Protein AF-A0A8X6KEM6-F1 (afdb_monomer_lite)

Radius of gyration: 15.14 Å; chains: 1; bounding box: 30×33×41 Å

Secondary structure (DSSP, 8-state):
-HHHHHHHTT-TT-BPPPPTTS--EETTTTEEGGGTSTT-TT--SS-TGGGSSS--HHHHHHHHHHHHHHGGGG-HHHHHHTTTS-GGGGTTT------TT------TTSTTSTTSS--

InterPro domains:
  IPR000974 Glycoside hydrolase, family 22, lysozyme [PR00137] (5-17)
  IPR000974 Glycoside hydrolase, family 22, lysozyme [PR00137] (49-64)
  IPR000974 Glycoside hydrolase, family 22, lysozyme [PR00137] (70-79)
  IPR000974 Glycoside hydrolase, family 22, lysozyme [PR00137] (80-93)
  IPR001916 Glycoside hydrolase, family 22 [PF00062] (1-85)
  IPR001916 Glycoside hydrolase, family 22 [PS51348] (1-97)
  IPR001916 Glycoside hydrolase, family 22 [PTHR11407] (1-96)
  IPR001916 Glycoside hydrolase, family 22 [SM00263] (1-95)
  IPR019799 Glycoside hydrolase family 22 domain [PS00128] (44-62)
  IPR023346 Lysozyme-like domain superfamily [SSF53955] (1-94)

Structure (mmCIF, N/CA/C/O backbone):
data_AF-A0A8X6KEM6-F1
#
_entry.id   AF-A0A8X6KEM6-F1
#
loop_
_atom_site.group_PDB
_atom_site.id
_atom_site.type_symbol
_atom_site.label_atom_id
_atom_site.label_alt_id
_atom_site.label_comp_id
_atom_site.label_asym_id
_atom_site.label_entity_id
_atom_site.label_seq_id
_atom_site.pdbx_PDB_ins_code
_atom_site.Cartn_x
_atom_site.Cartn_y
_atom_site.Cartn_z
_atom_site.occupancy
_atom_site.B_iso_or_equiv
_atom_site.auth_seq_id
_atom_site.auth_comp_id
_atom_site.auth_asym_id
_atom_site.auth_atom_id
_atom_site.pdbx_PDB_model_num
ATOM 1 N N . VAL A 1 1 ? 4.319 -5.675 -7.168 1.00 95.94 1 VAL A N 1
ATOM 2 C CA . VAL A 1 1 ? 5.522 -6.279 -6.539 1.00 95.94 1 VAL A CA 1
ATOM 3 C C . VAL A 1 1 ? 6.485 -5.236 -5.977 1.00 95.94 1 VAL A C 1
ATOM 5 O O . VAL A 1 1 ? 6.712 -5.274 -4.777 1.00 95.94 1 VAL A O 1
ATOM 8 N N . CYS A 1 2 ? 6.997 -4.280 -6.771 1.00 97.69 2 CYS A N 1
ATOM 9 C CA . CYS A 1 2 ? 7.932 -3.254 -6.266 1.00 97.69 2 CYS A CA 1
ATOM 10 C C . CYS A 1 2 ? 7.408 -2.498 -5.027 1.00 97.69 2 CYS A C 1
ATOM 12 O O . CYS A 1 2 ? 8.119 -2.405 -4.033 1.00 97.69 2 CYS A O 1
ATOM 14 N N . LEU A 1 3 ? 6.139 -2.057 -5.044 1.00 98.38 3 LEU A N 1
ATOM 15 C CA . LEU A 1 3 ? 5.502 -1.422 -3.882 1.00 98.38 3 LEU A CA 1
ATOM 16 C C . LEU A 1 3 ? 5.625 -2.284 -2.614 1.00 98.38 3 LEU A C 1
ATOM 18 O O . LEU A 1 3 ? 6.204 -1.829 -1.642 1.00 98.38 3 LEU A O 1
ATOM 22 N N . ALA A 1 4 ? 5.154 -3.535 -2.640 1.00 98.44 4 ALA A N 1
ATOM 23 C CA . ALA A 1 4 ? 5.198 -4.428 -1.477 1.00 98.44 4 ALA A CA 1
ATOM 24 C C . ALA A 1 4 ? 6.629 -4.682 -0.959 1.00 98.44 4 ALA A C 1
ATOM 26 O O . ALA A 1 4 ? 6.846 -4.782 0.247 1.00 98.44 4 ALA A O 1
ATOM 27 N N . LYS A 1 5 ? 7.627 -4.727 -1.858 1.00 98.12 5 LYS A N 1
ATOM 28 C CA . LYS A 1 5 ? 9.038 -4.860 -1.466 1.00 98.12 5 LYS A CA 1
ATOM 29 C C . LYS A 1 5 ? 9.497 -3.687 -0.603 1.00 98.12 5 LYS A C 1
ATOM 31 O O . LYS A 1 5 ? 10.150 -3.914 0.408 1.00 98.12 5 LYS A O 1
ATOM 36 N N . PHE A 1 6 ? 9.209 -2.459 -1.025 1.00 98.19 6 PHE A N 1
ATOM 37 C CA . PHE A 1 6 ? 9.716 -1.256 -0.358 1.00 98.19 6 PHE A CA 1
ATOM 38 C C . PHE A 1 6 ? 8.797 -0.727 0.739 1.00 98.19 6 PHE A C 1
ATOM 40 O O . PHE A 1 6 ? 9.269 -0.022 1.621 1.00 98.19 6 PHE A O 1
ATOM 47 N N . ALA A 1 7 ? 7.511 -1.068 0.695 1.00 98.06 7 ALA A N 1
ATOM 48 C CA . ALA A 1 7 ? 6.555 -0.738 1.737 1.00 98.06 7 ALA A CA 1
ATOM 49 C C . ALA A 1 7 ? 6.804 -1.596 2.984 1.00 98.06 7 ALA A C 1
ATOM 51 O O . ALA A 1 7 ? 7.044 -1.056 4.055 1.00 98.06 7 ALA A O 1
ATOM 52 N N . SER A 1 8 ? 6.802 -2.926 2.848 1.00 98.50 8 SER A N 1
ATOM 53 C CA . SER A 1 8 ? 6.846 -3.827 4.008 1.00 98.50 8 SER A CA 1
ATOM 54 C C . SER A 1 8 ? 7.930 -4.901 3.951 1.00 98.50 8 SER A C 1
ATOM 56 O O . SER A 1 8 ? 8.012 -5.741 4.845 1.00 98.50 8 SER A O 1
ATOM 58 N N . GLY A 1 9 ? 8.739 -4.952 2.890 1.00 98.25 9 GLY A N 1
ATOM 59 C CA . GLY A 1 9 ? 9.654 -6.076 2.691 1.00 98.25 9 GLY A CA 1
ATOM 60 C C . GLY A 1 9 ? 8.932 -7.396 2.409 1.00 98.25 9 GLY A C 1
ATOM 61 O O . GLY A 1 9 ? 9.504 -8.448 2.670 1.00 98.25 9 GLY A O 1
ATOM 62 N N . PHE A 1 10 ? 7.710 -7.339 1.866 1.00 98.31 10 PHE A N 1
ATOM 63 C CA . PHE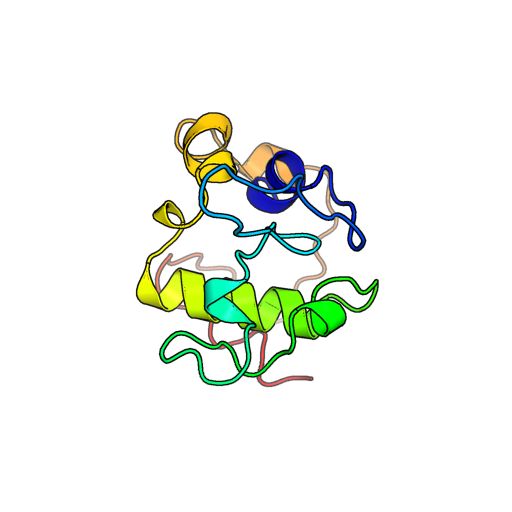 A 1 10 ? 6.784 -8.469 1.698 1.00 98.31 10 PHE A CA 1
ATOM 64 C C . PHE A 1 10 ? 6.190 -9.042 2.992 1.00 98.31 10 PHE A C 1
ATOM 66 O O . PHE A 1 10 ? 5.543 -10.084 2.948 1.00 98.31 10 PHE A O 1
ATOM 73 N N . ASN A 1 11 ? 6.360 -8.370 4.130 1.00 98.62 11 ASN A N 1
ATOM 74 C CA . ASN A 1 11 ? 5.742 -8.793 5.379 1.00 98.62 11 ASN A CA 1
ATOM 75 C C . ASN A 1 11 ? 4.240 -8.444 5.372 1.00 98.62 11 ASN A C 1
ATOM 77 O O . ASN A 1 11 ? 3.870 -7.266 5.334 1.00 98.62 11 ASN A O 1
ATOM 81 N N . THR A 1 12 ? 3.387 -9.469 5.389 1.00 98.62 12 THR A N 1
ATOM 82 C CA . THR A 1 12 ? 1.920 -9.372 5.493 1.00 98.62 12 THR A CA 1
ATOM 83 C C . THR A 1 12 ? 1.469 -8.841 6.846 1.00 98.62 12 THR A C 1
ATOM 85 O O . THR A 1 12 ? 0.440 -8.179 6.929 1.00 98.62 12 THR A O 1
ATOM 88 N N . GLN A 1 13 ? 2.279 -9.048 7.883 1.00 98.31 13 GLN A N 1
ATOM 89 C CA . GLN A 1 13 ? 2.017 -8.632 9.256 1.00 98.31 13 GLN A CA 1
ATOM 90 C C . GLN A 1 13 ? 2.712 -7.311 9.632 1.00 98.31 13 GLN A C 1
ATOM 92 O O . GLN A 1 13 ? 2.825 -6.969 10.807 1.00 98.31 13 GLN A O 1
ATOM 97 N N . ALA A 1 14 ? 3.227 -6.565 8.651 1.00 98.38 14 ALA A N 1
ATOM 98 C CA . ALA A 1 14 ? 3.924 -5.315 8.924 1.00 98.38 14 ALA A CA 1
ATOM 99 C C . ALA A 1 14 ? 2.991 -4.260 9.529 1.00 98.38 14 ALA A C 1
ATOM 101 O O . ALA A 1 14 ? 1.891 -4.021 9.033 1.00 98.38 14 ALA A O 1
ATOM 102 N N . LEU A 1 15 ? 3.490 -3.568 10.546 1.00 97.38 15 LEU A N 1
ATOM 103 C CA . LEU A 1 15 ? 2.862 -2.399 11.141 1.00 97.38 15 LEU A CA 1
ATOM 104 C C . LEU A 1 15 ? 3.905 -1.284 11.196 1.00 97.38 15 LEU A C 1
ATOM 106 O O . LEU A 1 15 ? 5.029 -1.513 11.656 1.00 97.38 15 LEU A O 1
ATOM 110 N N . SER A 1 16 ? 3.558 -0.093 10.716 1.00 96.38 16 SER A N 1
ATOM 111 C CA . SER A 1 16 ? 4.462 1.046 10.828 1.00 96.38 16 SER A CA 1
ATOM 112 C C . SER A 1 16 ? 4.621 1.478 12.285 1.00 96.38 16 SER A C 1
ATOM 114 O O . SER A 1 16 ? 3.759 1.267 13.144 1.00 96.38 16 SER A O 1
ATOM 116 N N . LYS A 1 17 ? 5.720 2.183 12.561 1.00 93.62 17 LYS A N 1
ATOM 117 C CA . LYS A 1 17 ? 5.775 3.033 13.754 1.00 93.62 17 LYS A CA 1
ATOM 118 C C . LYS A 1 17 ? 4.689 4.109 13.649 1.00 93.62 17 LYS A C 1
ATOM 120 O O . LYS A 1 17 ? 4.294 4.470 12.540 1.00 93.62 17 LYS A O 1
ATOM 125 N N . SER A 1 18 ? 4.243 4.624 14.793 1.00 93.00 18 SER A N 1
ATOM 126 C CA . SER A 1 18 ? 3.365 5.797 14.818 1.00 93.00 18 SER A CA 1
ATOM 127 C C . SER A 1 18 ? 4.042 6.956 14.095 1.00 93.00 18 SER A C 1
ATOM 129 O O . SER A 1 18 ? 5.195 7.286 14.394 1.00 93.00 18 SER A O 1
ATOM 131 N N . TYR A 1 19 ? 3.322 7.577 13.169 1.00 93.56 19 TYR A N 1
ATOM 132 C CA . TYR A 1 19 ? 3.731 8.841 12.574 1.00 93.56 19 TYR A CA 1
ATOM 133 C C . TYR A 1 19 ? 3.489 10.004 13.554 1.00 93.56 19 TYR A C 1
ATOM 135 O O . TYR A 1 19 ? 2.762 9.833 14.539 1.00 93.56 19 TYR A O 1
ATOM 143 N N . PRO A 1 20 ? 4.089 11.190 13.321 1.00 95.00 20 PRO A N 1
ATOM 144 C CA . PRO A 1 20 ? 3.878 12.363 14.174 1.00 95.00 20 PRO A CA 1
ATOM 145 C C . PRO A 1 20 ? 2.417 12.822 14.270 1.00 95.00 20 PRO A C 1
ATOM 147 O O . PRO A 1 20 ? 2.036 13.431 15.262 1.00 95.00 20 PRO A O 1
ATOM 150 N N . ASP A 1 21 ? 1.602 12.524 13.256 1.00 92.94 21 ASP A N 1
ATOM 151 C CA . ASP A 1 21 ? 0.161 12.799 13.234 1.00 92.94 21 ASP A CA 1
ATOM 152 C C . ASP A 1 21 ? -0.681 11.703 13.919 1.00 92.94 21 ASP A C 1
ATOM 154 O O . ASP A 1 21 ? -1.910 11.767 13.912 1.00 92.94 21 ASP A O 1
ATOM 158 N N . GLY A 1 22 ? -0.029 10.697 14.512 1.00 94.00 22 GLY A N 1
ATOM 159 C CA . GLY A 1 22 ? -0.670 9.564 15.177 1.00 94.00 22 GLY A CA 1
ATOM 160 C C . GLY A 1 22 ? -1.229 8.506 14.225 1.00 94.00 22 GLY A C 1
ATOM 161 O O . GLY A 1 22 ? -1.852 7.555 14.693 1.00 94.00 22 GLY A O 1
ATOM 162 N N . SER A 1 23 ? -1.038 8.652 12.911 1.00 94.56 23 SER A N 1
ATOM 163 C CA . SER A 1 23 ? -1.459 7.634 11.952 1.00 94.56 23 SER A CA 1
ATOM 164 C C . SER A 1 23 ? -0.503 6.439 11.931 1.00 94.56 23 SER A C 1
ATOM 166 O O . SER A 1 23 ? 0.653 6.510 12.369 1.00 94.56 23 SER A O 1
ATOM 168 N N . HIS A 1 24 ? -1.004 5.326 11.403 1.00 96.69 24 HIS A N 1
ATOM 169 C CA . HIS A 1 24 ? -0.251 4.094 11.192 1.00 96.69 24 HIS A CA 1
ATOM 170 C C . HIS A 1 24 ? -0.537 3.515 9.806 1.00 96.69 24 HIS A C 1
ATOM 172 O O . HIS A 1 24 ? -1.635 3.686 9.274 1.00 96.69 24 HIS A O 1
ATOM 178 N N . ASP A 1 25 ? 0.418 2.760 9.270 1.00 97.94 25 ASP A N 1
ATOM 179 C CA . ASP A 1 25 ? 0.282 2.006 8.030 1.00 97.94 25 ASP A CA 1
ATOM 180 C C . ASP A 1 25 ? 0.283 0.492 8.299 1.00 97.94 25 ASP A C 1
ATOM 182 O O . ASP A 1 25 ? 1.047 -0.022 9.123 1.00 97.94 25 ASP A O 1
ATOM 186 N N . PHE A 1 26 ? -0.569 -0.233 7.568 1.00 98.31 26 PHE A N 1
ATOM 187 C CA . PHE A 1 26 ? -0.896 -1.632 7.840 1.00 98.31 26 PHE A CA 1
ATOM 188 C C . PHE A 1 26 ? -0.563 -2.557 6.668 1.00 98.31 26 PHE A C 1
ATOM 190 O O . PHE A 1 26 ? -0.872 -2.282 5.502 1.00 98.31 26 PHE A O 1
ATOM 197 N N . GLY A 1 27 ? 0.026 -3.698 7.010 1.00 98.38 27 GLY A N 1
ATOM 198 C CA . GLY A 1 27 ? 0.139 -4.876 6.167 1.00 98.38 27 GLY A CA 1
ATOM 199 C C . GLY A 1 27 ? 1.089 -4.751 4.982 1.00 98.38 27 GLY A C 1
ATOM 200 O O . GLY A 1 27 ? 1.931 -3.851 4.889 1.00 98.38 27 GLY A O 1
ATOM 201 N N . LEU A 1 28 ? 0.907 -5.677 4.037 1.00 98.75 28 LEU A N 1
ATOM 202 C CA . LEU A 1 28 ? 1.763 -5.875 2.862 1.00 98.75 28 LEU A CA 1
ATOM 203 C C . LEU A 1 28 ? 1.991 -4.605 2.025 1.00 98.75 28 LEU A C 1
ATOM 205 O O . LEU A 1 28 ? 3.056 -4.421 1.436 1.00 98.75 28 LEU A O 1
ATOM 209 N N . PHE A 1 29 ? 0.978 -3.746 1.934 1.00 98.56 29 PHE A N 1
ATOM 210 C CA . PHE A 1 29 ? 1.033 -2.532 1.121 1.00 98.56 29 PHE A CA 1
ATOM 211 C C . PHE A 1 29 ? 1.217 -1.260 1.948 1.00 98.56 29 PHE A C 1
ATOM 213 O O . PHE A 1 29 ? 1.180 -0.189 1.352 1.00 98.56 29 PHE A O 1
ATOM 220 N N . GLN A 1 30 ? 1.419 -1.367 3.271 1.00 98.44 30 GLN A N 1
ATOM 221 C CA . GLN A 1 30 ? 1.489 -0.225 4.194 1.00 98.44 30 GLN A CA 1
ATOM 222 C C . GLN A 1 30 ? 0.355 0.772 3.915 1.00 98.44 30 GLN A C 1
ATOM 224 O O . GLN A 1 30 ? 0.564 1.900 3.479 1.00 98.44 30 GLN A O 1
ATOM 229 N N . ILE A 1 31 ? -0.879 0.297 4.073 1.00 98.19 31 ILE A N 1
ATOM 230 C CA . ILE A 1 31 ? -2.079 1.104 3.855 1.00 98.19 31 ILE A CA 1
ATOM 231 C C . ILE A 1 31 ? -2.330 1.929 5.111 1.00 98.19 31 ILE A C 1
ATOM 233 O O . ILE A 1 31 ? -2.527 1.357 6.179 1.00 98.19 31 ILE A O 1
ATOM 237 N N . ASN A 1 32 ? -2.340 3.251 4.966 1.00 97.31 32 ASN A N 1
ATOM 238 C CA . ASN A 1 32 ? -2.600 4.175 6.064 1.00 97.31 32 ASN A CA 1
ATOM 239 C C . ASN A 1 32 ? -3.993 3.977 6.683 1.00 97.31 32 ASN A C 1
ATOM 241 O O . ASN A 1 32 ? -4.965 3.717 5.962 1.00 97.31 32 ASN A O 1
ATOM 245 N N . ASP A 1 33 ? -4.109 4.143 8.004 1.00 95.94 33 ASP A N 1
ATOM 246 C CA . ASP A 1 33 ? -5.363 3.945 8.739 1.00 95.94 33 ASP A CA 1
ATOM 247 C C . ASP A 1 33 ? -6.528 4.784 8.222 1.00 95.94 33 ASP A C 1
ATOM 249 O O . ASP A 1 33 ? -7.677 4.346 8.322 1.00 95.94 33 ASP A O 1
ATOM 253 N N . LYS A 1 34 ? -6.272 5.923 7.571 1.00 95.06 34 LYS A N 1
ATOM 254 C CA . LYS A 1 34 ? -7.321 6.710 6.920 1.00 95.06 34 LYS A CA 1
ATOM 255 C C . LYS A 1 34 ? -8.136 5.902 5.902 1.00 95.06 34 LYS A C 1
ATOM 257 O O . LYS A 1 34 ? -9.250 6.303 5.603 1.00 95.06 34 LYS A O 1
ATOM 262 N N . TYR A 1 35 ? -7.648 4.773 5.384 1.00 96.19 35 TYR A N 1
ATOM 263 C CA . TYR A 1 35 ? -8.385 3.920 4.438 1.00 96.19 35 TYR A CA 1
ATOM 264 C C . TYR A 1 35 ? -9.074 2.700 5.071 1.00 96.19 35 TYR A C 1
ATOM 266 O O . TYR A 1 35 ? -9.831 2.013 4.383 1.00 96.19 35 TYR A O 1
ATOM 274 N N . CYS A 1 36 ? -8.839 2.412 6.352 1.00 94.56 36 CYS A N 1
ATOM 275 C CA . CYS A 1 36 ? -9.381 1.227 7.036 1.00 94.56 36 CYS A CA 1
ATOM 276 C C . CYS A 1 36 ? -10.006 1.520 8.409 1.00 94.56 36 CYS A C 1
ATOM 278 O O . CYS A 1 36 ? -10.595 0.634 9.033 1.00 94.56 36 CYS A O 1
ATOM 280 N N . ARG A 1 37 ? -9.914 2.766 8.887 1.00 92.44 37 ARG A N 1
ATOM 281 C CA . ARG A 1 37 ? -10.588 3.232 10.098 1.00 92.44 37 ARG A CA 1
ATOM 282 C C . ARG A 1 37 ? -12.099 3.294 9.869 1.00 92.44 37 ARG A C 1
ATOM 284 O O . ARG A 1 37 ? -12.570 3.748 8.822 1.00 92.44 37 ARG A O 1
ATOM 291 N N . LEU A 1 38 ? -12.860 2.857 10.874 1.00 84.31 38 LEU A N 1
ATOM 292 C CA . LEU A 1 38 ? -14.322 2.930 10.871 1.00 84.31 38 LEU A CA 1
ATOM 293 C C . LEU A 1 38 ? -14.793 4.370 10.631 1.00 84.31 38 LEU A C 1
ATOM 295 O O . LEU A 1 38 ? -14.250 5.312 11.204 1.00 84.31 38 LEU A O 1
ATOM 299 N N . GLY A 1 39 ? -15.802 4.529 9.773 1.00 81.31 39 GLY A N 1
ATOM 300 C CA . GLY A 1 39 ? -16.363 5.837 9.427 1.00 81.31 39 GLY A CA 1
ATOM 301 C C . GLY A 1 39 ? -15.517 6.676 8.463 1.00 81.31 39 GLY A C 1
ATOM 302 O O . GLY A 1 39 ? -15.909 7.798 8.155 1.00 81.31 39 GLY A O 1
ATOM 303 N N . SER A 1 40 ? -14.389 6.165 7.954 1.00 86.50 40 SER A N 1
ATOM 304 C CA . SER A 1 40 ? -13.629 6.888 6.933 1.00 86.50 40 SER A CA 1
ATOM 305 C C . SER A 1 40 ? -14.409 7.004 5.620 1.00 86.50 40 SER A C 1
ATOM 307 O O . SER A 1 40 ? -14.807 5.995 5.033 1.00 86.50 40 SER A O 1
ATOM 309 N N . ALA A 1 41 ? -14.540 8.233 5.111 1.00 84.19 41 ALA A N 1
ATOM 310 C CA . ALA A 1 41 ? -15.095 8.512 3.784 1.00 84.19 41 ALA A CA 1
ATOM 311 C C . ALA A 1 41 ? -14.274 7.859 2.654 1.00 84.19 41 ALA A C 1
ATOM 313 O O . ALA A 1 41 ? -14.812 7.488 1.607 1.00 84.19 41 ALA A O 1
ATOM 314 N N . ASP A 1 42 ? -12.976 7.659 2.886 1.00 87.25 42 ASP A N 1
ATOM 315 C CA . ASP A 1 42 ? -12.067 6.993 1.956 1.00 87.25 42 ASP A CA 1
ATOM 316 C C . ASP A 1 42 ? -11.898 5.498 2.224 1.00 87.25 42 ASP A C 1
ATOM 318 O O . ASP A 1 42 ? -11.137 4.827 1.522 1.00 87.25 42 ASP A O 1
ATOM 322 N N . GLY A 1 43 ? -12.660 4.964 3.180 1.00 89.69 43 GLY A N 1
ATOM 323 C CA . GLY A 1 43 ? -12.623 3.573 3.596 1.00 89.69 43 GLY A CA 1
ATOM 324 C C . GLY A 1 43 ? -12.738 2.591 2.429 1.00 89.69 43 GLY A C 1
ATOM 325 O O . GLY A 1 43 ? -13.551 2.754 1.511 1.00 89.69 43 GLY A O 1
ATOM 326 N N . CYS A 1 44 ? -11.944 1.524 2.461 1.00 92.12 44 CYS A N 1
ATOM 327 C CA . CYS A 1 44 ? -11.983 0.466 1.452 1.00 92.12 44 CYS A CA 1
ATOM 328 C C . CYS A 1 44 ? -12.905 -0.712 1.794 1.00 92.12 44 CYS A C 1
ATOM 330 O O . CYS A 1 44 ? -13.008 -1.636 0.992 1.00 92.12 44 CYS A O 1
ATOM 332 N N . GLY A 1 45 ? -13.620 -0.654 2.922 1.00 89.06 45 GLY A N 1
ATOM 333 C CA . GLY A 1 45 ? -14.529 -1.719 3.365 1.00 89.06 45 GLY A CA 1
ATOM 334 C C . GLY A 1 45 ? -13.835 -2.876 4.095 1.00 89.06 45 GLY A C 1
ATOM 335 O O . GLY A 1 45 ? -14.435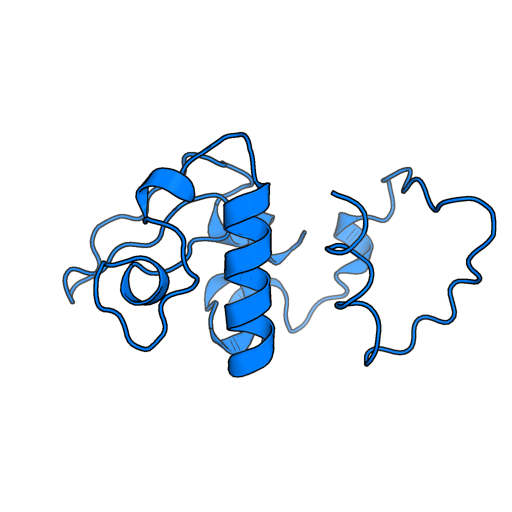 -3.934 4.247 1.00 89.06 45 GLY A O 1
ATOM 336 N N . ALA A 1 46 ? -12.590 -2.680 4.535 1.00 92.62 46 ALA A N 1
ATOM 337 C CA . ALA A 1 46 ? -11.836 -3.598 5.389 1.00 92.62 46 ALA A CA 1
ATOM 338 C C . ALA A 1 46 ? -11.410 -2.871 6.674 1.00 92.62 46 ALA A C 1
ATOM 340 O O . ALA A 1 46 ? -11.139 -1.666 6.627 1.00 92.62 46 ALA A O 1
ATOM 341 N N . SER A 1 47 ? -11.345 -3.583 7.804 1.00 96.12 47 SER A N 1
ATOM 342 C CA . SER A 1 47 ? -10.746 -3.038 9.031 1.00 96.12 47 SER A CA 1
ATOM 343 C C . SER A 1 47 ? -9.221 -2.966 8.898 1.00 96.12 47 SER A C 1
ATOM 345 O O . SER A 1 47 ? -8.631 -3.624 8.048 1.00 96.12 47 SER A O 1
ATOM 347 N N . CYS A 1 48 ? -8.531 -2.202 9.744 1.00 96.81 48 CYS A N 1
ATOM 348 C CA . CYS A 1 48 ? -7.063 -2.178 9.682 1.00 96.81 48 CYS A CA 1
ATOM 349 C C . CYS A 1 48 ? -6.429 -3.520 10.083 1.00 96.81 48 CYS A C 1
ATOM 351 O O . CYS A 1 48 ? -5.389 -3.895 9.549 1.00 96.81 48 CYS A O 1
ATOM 353 N N . THR A 1 49 ? -7.087 -4.283 10.960 1.00 96.12 49 THR A N 1
ATOM 354 C CA . THR A 1 49 ? -6.653 -5.638 11.328 1.00 96.12 49 THR A CA 1
ATOM 355 C C . THR A 1 49 ? -6.804 -6.628 10.176 1.00 96.12 49 THR A C 1
ATOM 357 O O . THR A 1 49 ? -5.951 -7.493 10.015 1.00 96.12 49 THR A O 1
ATOM 360 N N . ASP A 1 50 ? -7.814 -6.456 9.318 1.00 97.19 50 ASP A N 1
ATOM 361 C CA . ASP A 1 50 ? -7.990 -7.260 8.104 1.00 97.19 50 ASP A CA 1
ATOM 362 C C . ASP A 1 50 ? -6.815 -7.133 7.121 1.00 97.19 50 ASP A C 1
ATOM 364 O O . ASP A 1 50 ? -6.622 -8.007 6.276 1.00 97.19 50 ASP A O 1
ATOM 368 N N . LEU A 1 51 ? -6.056 -6.035 7.191 1.00 98.12 51 LEU A N 1
ATOM 369 C CA . LEU A 1 51 ? -4.922 -5.778 6.301 1.00 98.12 51 LEU A CA 1
ATOM 370 C C . LEU A 1 51 ? -3.626 -6.451 6.783 1.00 98.12 51 LEU A C 1
ATOM 372 O O . LEU A 1 51 ? -2.680 -6.584 6.005 1.00 98.12 51 LEU A O 1
ATOM 376 N N . VAL A 1 52 ? -3.594 -6.883 8.047 1.00 98.12 52 VAL A N 1
ATOM 377 C CA . VAL A 1 52 ? -2.467 -7.542 8.723 1.00 98.12 52 VAL A CA 1
ATOM 378 C C . VAL A 1 52 ? -2.750 -9.047 8.773 1.00 98.12 52 VAL A C 1
ATOM 380 O O . VAL A 1 52 ? -2.983 -9.628 9.829 1.00 98.12 52 VAL A O 1
ATOM 383 N N . SER A 1 53 ? -2.808 -9.668 7.596 1.00 96.44 53 SER A N 1
ATOM 384 C CA . SER A 1 53 ? -3.179 -11.073 7.412 1.00 96.44 53 SER A CA 1
ATOM 385 C C . SER A 1 53 ? -2.379 -11.702 6.278 1.00 96.44 53 SER A C 1
ATOM 387 O O . SER A 1 53 ? -2.055 -11.032 5.292 1.00 96.44 53 SER A O 1
ATOM 389 N N . ASP A 1 54 ? -2.096 -12.999 6.402 1.00 97.31 54 ASP A N 1
ATOM 390 C CA . ASP A 1 54 ? -1.482 -13.791 5.333 1.00 97.31 54 ASP A CA 1
ATOM 391 C C . ASP A 1 54 ? -2.417 -13.946 4.125 1.00 97.31 54 ASP A C 1
ATOM 393 O O . ASP A 1 54 ? -1.946 -14.044 2.989 1.00 97.31 54 ASP A O 1
ATOM 397 N N . ASP A 1 55 ? -3.738 -13.894 4.340 1.00 97.12 55 ASP A N 1
ATOM 398 C CA . ASP A 1 55 ? -4.697 -13.709 3.252 1.00 97.12 55 ASP A CA 1
ATOM 399 C C . ASP A 1 55 ? -4.685 -12.248 2.787 1.00 97.12 55 ASP A C 1
ATOM 401 O O . ASP A 1 55 ? -5.266 -11.344 3.395 1.00 97.12 55 ASP A O 1
ATOM 405 N N . ILE A 1 56 ? -4.030 -12.027 1.651 1.00 97.62 56 ILE A N 1
ATOM 406 C CA . ILE A 1 56 ? -3.842 -10.699 1.078 1.00 97.62 56 ILE A CA 1
ATOM 407 C C . ILE A 1 56 ? -5.045 -10.199 0.269 1.00 97.62 56 ILE A C 1
ATOM 409 O O . ILE A 1 56 ? -4.952 -9.107 -0.292 1.00 97.62 56 ILE A O 1
ATOM 413 N N . VAL A 1 57 ? -6.159 -10.939 0.162 1.00 97.56 57 VAL A N 1
ATOM 414 C CA . VAL A 1 57 ? -7.302 -10.555 -0.691 1.00 97.56 57 VAL A CA 1
ATOM 415 C C . VAL A 1 57 ? -7.863 -9.191 -0.290 1.00 97.56 57 VAL A C 1
ATOM 417 O O . VAL A 1 57 ? -8.060 -8.327 -1.151 1.00 97.56 57 VAL A O 1
ATOM 420 N N . LYS A 1 58 ? -8.078 -8.952 1.009 1.00 97.19 58 LYS A N 1
ATOM 421 C CA . LYS A 1 58 ? -8.576 -7.658 1.506 1.00 97.19 58 LYS A CA 1
ATOM 422 C C . LYS A 1 58 ? -7.553 -6.542 1.286 1.00 97.19 58 LYS A C 1
ATOM 424 O O . LYS A 1 58 ? -7.910 -5.483 0.768 1.00 97.19 58 LYS A O 1
ATOM 429 N N . SER A 1 59 ? -6.277 -6.808 1.561 1.00 98.06 59 SER A N 1
ATOM 430 C CA . SER A 1 59 ? -5.167 -5.883 1.297 1.00 98.06 59 SER A CA 1
ATOM 431 C C . SER A 1 59 ? -5.063 -5.496 -0.178 1.00 98.06 59 SER A C 1
ATOM 433 O O . SER A 1 59 ? -4.921 -4.316 -0.500 1.00 98.06 59 SER A O 1
ATOM 435 N N . ALA A 1 60 ? -5.195 -6.460 -1.090 1.00 98.19 60 ALA A N 1
ATOM 436 C CA . ALA A 1 60 ? -5.146 -6.239 -2.530 1.00 98.19 60 ALA A CA 1
ATOM 437 C C . ALA A 1 60 ? -6.358 -5.440 -3.025 1.00 98.19 60 ALA A C 1
ATOM 439 O O . ALA A 1 60 ? -6.178 -4.459 -3.748 1.00 98.19 60 ALA A O 1
ATOM 440 N N . LYS A 1 61 ? -7.578 -5.794 -2.593 1.00 97.50 61 LYS A N 1
ATOM 441 C CA . LYS A 1 61 ? -8.807 -5.039 -2.904 1.00 97.50 61 LYS A CA 1
ATOM 442 C C . LYS A 1 61 ? -8.710 -3.589 -2.413 1.00 97.50 61 LYS A C 1
ATOM 444 O O . LYS A 1 61 ? -9.049 -2.663 -3.149 1.00 97.50 61 LYS A O 1
ATOM 449 N N .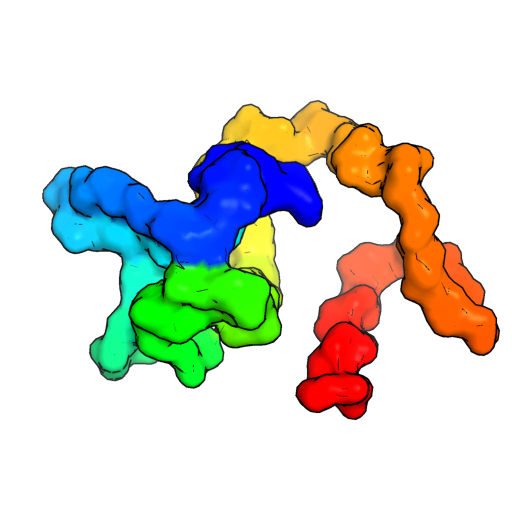 CYS A 1 62 ? -8.188 -3.382 -1.205 1.00 97.31 62 CYS A N 1
ATOM 450 C CA . CYS A 1 62 ? -8.011 -2.054 -0.628 1.00 97.31 62 CYS A CA 1
ATOM 451 C C . CYS A 1 62 ? -6.974 -1.218 -1.397 1.00 97.31 62 CYS A C 1
ATOM 453 O O . CYS A 1 62 ? -7.281 -0.111 -1.842 1.00 97.31 62 CYS A O 1
ATOM 455 N N . ALA A 1 63 ? -5.782 -1.773 -1.643 1.00 98.06 63 ALA A N 1
ATOM 456 C CA . ALA A 1 63 ? -4.739 -1.115 -2.429 1.00 98.06 63 ALA A CA 1
ATOM 457 C C . ALA A 1 63 ? -5.222 -0.764 -3.844 1.00 98.06 63 ALA A C 1
ATOM 459 O O . ALA A 1 63 ? -4.915 0.309 -4.360 1.00 98.06 63 ALA A O 1
ATOM 460 N N . LEU A 1 64 ? -6.030 -1.628 -4.458 1.00 97.25 64 LEU A N 1
ATOM 461 C CA . LEU A 1 64 ? -6.614 -1.379 -5.769 1.00 97.25 64 LEU A CA 1
ATOM 462 C C . LEU A 1 64 ? -7.573 -0.186 -5.769 1.00 97.25 64 LEU A C 1
ATOM 464 O O . LEU A 1 64 ? -7.499 0.653 -6.665 1.00 97.25 64 LEU A O 1
ATOM 468 N N . LYS A 1 65 ? -8.438 -0.077 -4.756 1.00 96.38 65 LYS A N 1
ATOM 469 C CA . LYS A 1 65 ? -9.358 1.059 -4.604 1.00 96.38 65 LYS A CA 1
ATOM 470 C C . LYS A 1 65 ? -8.599 2.375 -4.426 1.00 96.38 65 LYS A C 1
ATOM 472 O O . LYS A 1 65 ? -8.948 3.375 -5.050 1.00 96.38 65 LYS A O 1
ATOM 477 N N . ILE A 1 66 ? -7.540 2.369 -3.615 1.00 96.94 66 ILE A N 1
ATOM 478 C CA . ILE A 1 66 ? -6.665 3.535 -3.425 1.00 96.94 66 ILE A CA 1
ATOM 479 C C . ILE A 1 66 ? -5.979 3.892 -4.748 1.00 96.94 66 ILE A C 1
ATOM 481 O O . ILE A 1 66 ? -5.999 5.047 -5.161 1.00 96.94 66 ILE A O 1
ATOM 485 N N . PHE A 1 67 ? -5.446 2.901 -5.468 1.00 97.12 67 PHE A N 1
ATOM 486 C CA . PHE A 1 67 ? -4.818 3.113 -6.771 1.00 97.12 67 PHE A CA 1
ATOM 487 C C . PHE A 1 67 ? -5.791 3.695 -7.808 1.00 97.12 67 PHE A C 1
ATOM 489 O O . PHE A 1 67 ? -5.412 4.583 -8.563 1.00 97.12 67 PHE A O 1
ATOM 496 N N . GLN A 1 68 ? -7.049 3.254 -7.840 1.00 95.94 68 GLN A N 1
ATOM 497 C CA . GLN A 1 68 ? -8.055 3.811 -8.751 1.00 95.94 68 GLN A CA 1
ATOM 498 C C . GLN A 1 68 ? -8.354 5.293 -8.474 1.00 95.94 68 GLN A C 1
ATOM 500 O O . GLN A 1 68 ? -8.635 6.035 -9.412 1.00 95.94 68 GLN A O 1
ATOM 505 N N . LYS A 1 69 ? -8.284 5.727 -7.209 1.00 93.81 69 LYS A N 1
ATOM 506 C CA . LYS A 1 69 ? -8.522 7.122 -6.806 1.00 93.81 69 LYS A CA 1
ATOM 507 C C . LYS A 1 69 ? -7.285 8.007 -6.966 1.00 93.81 69 LYS A C 1
ATOM 509 O O . LYS A 1 69 ? -7.365 9.115 -7.488 1.00 93.81 69 LYS A O 1
ATOM 514 N N . GLU A 1 70 ? -6.142 7.537 -6.483 1.00 95.12 70 GLU A N 1
ATOM 515 C CA . GLU A 1 70 ? -4.947 8.362 -6.291 1.00 95.12 70 GLU A CA 1
ATOM 516 C C . GLU A 1 70 ? -3.762 7.912 -7.153 1.00 95.12 70 GLU A C 1
ATOM 518 O O . GLU A 1 70 ? -2.803 8.661 -7.338 1.00 95.12 70 GLU A O 1
ATOM 523 N N . GLY A 1 71 ? -3.813 6.714 -7.730 1.00 96.50 71 GLY A N 1
ATOM 524 C CA . GLY A 1 71 ? -2.663 6.078 -8.359 1.00 96.50 71 GLY A CA 1
ATOM 525 C C . GLY A 1 71 ? -1.583 5.725 -7.335 1.00 96.50 71 GLY A C 1
ATOM 526 O O . GLY A 1 71 ? -1.804 5.719 -6.126 1.00 96.50 71 GLY A O 1
ATOM 527 N N . PHE A 1 72 ? -0.365 5.460 -7.808 1.00 96.00 72 PHE A N 1
ATOM 528 C CA . PHE A 1 72 ? 0.741 5.102 -6.915 1.00 96.00 72 PHE A CA 1
ATOM 529 C C . PHE A 1 72 ? 1.259 6.254 -6.035 1.00 96.00 72 PHE A C 1
ATOM 531 O O . PHE A 1 72 ? 2.053 6.013 -5.127 1.00 96.00 72 PHE A O 1
ATOM 538 N N . LYS A 1 73 ? 0.814 7.498 -6.258 1.00 93.25 73 LYS A N 1
ATOM 539 C CA . LYS A 1 73 ? 1.264 8.662 -5.473 1.00 93.25 73 LYS A CA 1
ATOM 540 C C . LYS A 1 73 ? 0.853 8.584 -3.996 1.00 93.25 73 LYS A C 1
ATOM 542 O O . LYS A 1 73 ? 1.472 9.256 -3.179 1.00 93.25 73 LYS A O 1
ATOM 547 N N . ALA A 1 74 ? -0.134 7.746 -3.668 1.00 95.81 74 ALA A N 1
ATOM 548 C CA . ALA A 1 74 ? -0.539 7.461 -2.295 1.00 95.81 74 ALA A CA 1
ATOM 549 C C . ALA A 1 74 ? 0.547 6.731 -1.478 1.00 95.81 74 ALA A C 1
ATOM 551 O O . ALA A 1 74 ? 0.449 6.683 -0.257 1.00 95.81 74 ALA A O 1
ATOM 552 N N . TRP A 1 75 ? 1.594 6.196 -2.125 1.00 97.69 75 TRP A N 1
ATOM 553 C CA . TRP A 1 75 ? 2.686 5.484 -1.460 1.00 97.69 75 TRP A CA 1
ATOM 554 C C . TRP A 1 75 ? 4.040 6.173 -1.675 1.00 97.69 75 TRP A C 1
ATOM 556 O O . TRP A 1 75 ? 4.679 5.969 -2.717 1.00 97.69 75 TRP A O 1
ATOM 566 N N . PRO A 1 76 ? 4.561 6.904 -0.669 1.00 95.88 76 PRO A N 1
ATOM 567 C CA . PRO A 1 76 ? 5.912 7.466 -0.712 1.00 95.88 76 PRO A CA 1
ATOM 568 C C . PRO A 1 76 ? 6.991 6.409 -0.991 1.00 95.88 76 PRO A C 1
ATOM 570 O O . PRO A 1 76 ? 7.914 6.652 -1.768 1.00 95.88 76 PRO A O 1
ATOM 573 N N . ALA A 1 77 ? 6.837 5.199 -0.437 1.00 96.50 77 ALA A N 1
ATOM 574 C CA . ALA A 1 77 ? 7.744 4.078 -0.682 1.00 96.50 77 ALA A CA 1
ATOM 575 C C . ALA A 1 77 ? 7.826 3.693 -2.170 1.00 96.50 77 ALA A C 1
ATOM 577 O O . ALA A 1 77 ? 8.916 3.416 -2.671 1.00 96.50 77 ALA A O 1
ATOM 578 N N . TRP A 1 78 ? 6.707 3.723 -2.903 1.00 98.19 78 TRP A N 1
ATOM 579 C CA . TRP A 1 78 ? 6.722 3.491 -4.349 1.00 98.19 78 TRP A CA 1
ATOM 580 C C . TRP A 1 78 ? 7.351 4.664 -5.094 1.00 98.19 78 TRP A C 1
ATOM 582 O O . TRP A 1 78 ? 8.203 4.448 -5.956 1.00 98.19 78 TRP A O 1
ATOM 592 N N . LYS A 1 79 ? 6.984 5.901 -4.742 1.00 97.25 79 LYS A N 1
ATOM 593 C CA . LYS A 1 79 ? 7.520 7.105 -5.391 1.00 97.25 79 LYS A CA 1
ATOM 594 C C . LYS A 1 79 ? 9.051 7.122 -5.350 1.00 97.25 79 LYS A C 1
ATOM 596 O O . LYS A 1 79 ? 9.690 7.322 -6.376 1.00 97.25 79 LYS A O 1
ATOM 601 N N . ASN A 1 80 ? 9.626 6.825 -4.187 1.00 97.38 80 ASN A N 1
ATOM 602 C CA . ASN A 1 80 ? 11.066 6.928 -3.960 1.00 97.38 80 ASN A CA 1
ATOM 603 C C . ASN A 1 80 ? 11.874 5.762 -4.547 1.00 97.38 80 ASN A C 1
ATOM 605 O O . A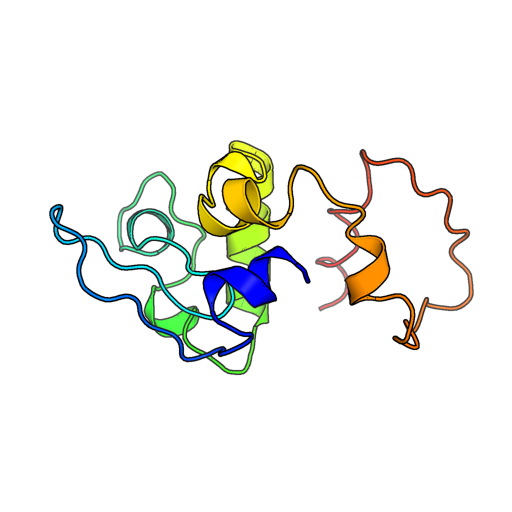SN A 1 80 ? 13.062 5.925 -4.802 1.00 97.38 80 ASN A O 1
ATOM 609 N N . ASN A 1 81 ? 11.261 4.591 -4.750 1.00 97.62 81 ASN A N 1
ATOM 610 C CA . ASN A 1 81 ? 12.010 3.370 -5.073 1.00 97.62 81 ASN A CA 1
ATOM 611 C C . ASN A 1 81 ? 11.581 2.671 -6.368 1.00 97.62 81 ASN A C 1
ATOM 613 O O . ASN A 1 81 ? 12.302 1.806 -6.863 1.00 97.62 81 ASN A O 1
ATOM 617 N N . CYS A 1 82 ? 10.403 2.997 -6.900 1.00 97.25 82 CYS A N 1
ATOM 618 C CA . CYS A 1 82 ? 9.790 2.282 -8.017 1.00 97.25 82 CYS A CA 1
ATOM 619 C C . CYS A 1 82 ? 9.518 3.170 -9.233 1.00 97.25 82 CYS A C 1
ATOM 621 O O . CYS A 1 82 ? 9.516 2.657 -10.346 1.00 97.25 82 CYS A O 1
ATOM 623 N N . GLN A 1 83 ? 9.279 4.473 -9.046 1.00 96.50 83 GLN A N 1
ATOM 624 C CA . GLN A 1 83 ? 8.809 5.347 -10.127 1.00 96.50 83 GLN A CA 1
ATOM 625 C C . GLN A 1 83 ? 9.812 5.492 -11.283 1.00 96.50 83 GLN A C 1
ATOM 627 O O . GLN A 1 83 ? 9.404 5.548 -12.438 1.00 96.50 83 GLN A O 1
ATOM 632 N N . ALA A 1 84 ? 11.108 5.561 -10.975 1.00 96.31 84 ALA A N 1
ATOM 633 C CA . ALA A 1 84 ? 12.164 5.858 -11.946 1.00 96.31 84 ALA A CA 1
ATOM 634 C C . ALA A 1 84 ? 12.930 4.613 -12.434 1.00 96.31 84 ALA A C 1
ATOM 636 O O . ALA A 1 84 ? 14.009 4.742 -13.006 1.00 96.31 84 ALA A O 1
ATOM 637 N N . ILE A 1 85 ? 12.416 3.407 -12.177 1.00 94.69 85 ILE A N 1
ATOM 638 C CA . ILE A 1 85 ? 13.094 2.155 -12.532 1.00 94.69 85 ILE A CA 1
ATOM 639 C C . ILE A 1 85 ? 12.197 1.246 -13.364 1.00 94.69 85 ILE A C 1
ATOM 641 O O . ILE A 1 85 ? 10.974 1.255 -13.225 1.00 94.69 85 ILE A O 1
ATOM 645 N N . ASP A 1 86 ? 12.817 0.380 -14.165 1.00 95.06 86 ASP A N 1
ATOM 646 C CA . ASP A 1 86 ? 12.094 -0.730 -14.770 1.00 95.06 86 ASP A CA 1
ATOM 647 C C . ASP A 1 86 ? 11.711 -1.756 -13.691 1.00 95.06 86 ASP A C 1
ATOM 649 O O . ASP A 1 86 ? 12.550 -2.446 -13.099 1.00 95.06 86 ASP A O 1
ATOM 653 N N . THR A 1 87 ? 10.410 -1.846 -13.419 1.00 94.75 87 THR A N 1
ATOM 654 C CA . THR A 1 87 ? 9.866 -2.760 -12.411 1.00 94.75 87 THR A CA 1
ATOM 655 C C . THR A 1 87 ? 9.679 -4.191 -12.922 1.00 94.75 87 THR A C 1
ATOM 657 O O . THR A 1 87 ? 9.408 -5.080 -12.109 1.00 94.75 87 THR A O 1
ATOM 660 N N . SER A 1 88 ? 9.909 -4.459 -14.214 1.00 91.88 88 SER A N 1
ATOM 661 C CA . SER A 1 88 ? 9.902 -5.813 -14.785 1.00 91.88 88 SER A CA 1
ATOM 662 C C . SER A 1 88 ? 10.901 -6.741 -14.077 1.00 91.88 88 SER A C 1
ATOM 664 O O . SER A 1 88 ? 10.623 -7.922 -13.858 1.00 91.88 88 SER A O 1
ATOM 666 N N . ARG A 1 89 ? 12.015 -6.183 -13.578 1.00 92.69 89 ARG A N 1
ATOM 667 C CA . ARG A 1 89 ? 13.058 -6.905 -12.829 1.00 92.69 89 ARG A CA 1
ATOM 668 C C . ARG A 1 89 ? 12.537 -7.665 -11.608 1.00 92.69 89 ARG A C 1
ATOM 670 O O . ARG A 1 89 ? 13.161 -8.628 -11.176 1.00 92.69 89 ARG A O 1
ATOM 677 N N . PHE A 1 90 ? 11.407 -7.239 -11.040 1.00 93.19 90 PHE A N 1
ATOM 678 C CA . PHE A 1 90 ? 10.806 -7.890 -9.875 1.00 93.19 90 PHE A CA 1
ATOM 679 C C . PHE A 1 90 ? 10.027 -9.162 -10.220 1.00 93.19 90 PHE A C 1
ATOM 681 O O . PHE A 1 90 ? 9.682 -9.908 -9.309 1.00 93.19 90 PHE A O 1
ATOM 688 N N . ILE A 1 91 ? 9.733 -9.396 -11.501 1.00 93.06 91 ILE A N 1
ATOM 689 C CA . ILE A 1 91 ? 8.941 -10.541 -11.968 1.00 93.06 91 ILE A CA 1
ATOM 690 C C . ILE A 1 91 ? 9.634 -11.353 -13.067 1.00 93.06 91 ILE A C 1
ATOM 692 O O . ILE A 1 91 ? 9.115 -12.389 -13.464 1.00 93.06 91 ILE A O 1
ATOM 696 N N . ILE A 1 92 ? 10.817 -10.939 -13.536 1.00 90.12 92 ILE A N 1
ATOM 697 C CA . ILE A 1 92 ? 11.513 -11.575 -14.668 1.00 90.12 92 ILE A CA 1
ATOM 698 C C . ILE A 1 92 ? 11.859 -13.058 -14.444 1.00 90.12 92 ILE A C 1
ATOM 700 O O . ILE A 1 92 ? 11.953 -13.820 -15.398 1.00 90.12 92 ILE A O 1
ATOM 704 N N . LYS A 1 93 ? 12.021 -13.490 -13.187 1.00 89.12 93 LYS A N 1
ATOM 705 C CA . LYS A 1 93 ? 12.266 -14.899 -12.822 1.00 89.12 93 LYS A CA 1
ATOM 706 C C . LYS A 1 93 ? 11.020 -15.611 -12.284 1.00 89.12 93 LYS A C 1
ATOM 708 O O . LYS A 1 93 ? 11.125 -16.714 -11.755 1.00 89.12 93 LYS A O 1
ATOM 713 N N . CYS A 1 94 ? 9.848 -14.989 -12.377 1.00 88.12 94 CYS A N 1
ATOM 714 C CA . CYS A 1 94 ? 8.597 -15.585 -11.930 1.00 88.12 94 CYS A CA 1
ATOM 715 C C . CYS A 1 94 ? 7.951 -16.375 -13.071 1.00 88.12 94 CYS A C 1
ATOM 717 O O . CYS A 1 94 ? 7.770 -15.865 -14.173 1.00 88.12 94 CYS A O 1
ATOM 719 N N . SER A 1 95 ? 7.527 -17.604 -12.784 1.00 87.31 95 SER A N 1
ATOM 720 C CA . SER A 1 95 ? 6.634 -18.356 -13.670 1.00 87.31 95 SER A CA 1
ATOM 721 C C . SER A 1 95 ? 5.200 -17.884 -13.449 1.00 87.31 95 SER A C 1
ATOM 723 O O . SER A 1 95 ? 4.463 -18.446 -12.638 1.00 87.31 95 SER A O 1
ATOM 725 N N . LEU A 1 96 ? 4.818 -16.798 -14.120 1.00 81.12 96 LEU A N 1
ATOM 726 C CA . LEU A 1 96 ? 3.454 -16.289 -14.049 1.00 81.12 96 LEU A CA 1
ATOM 727 C C . LEU A 1 96 ? 2.526 -17.258 -14.785 1.00 81.12 96 LEU A C 1
ATOM 729 O O . LEU A 1 96 ? 2.624 -17.426 -15.999 1.00 81.12 96 LEU A O 1
ATOM 733 N N . ARG A 1 97 ? 1.624 -17.911 -14.045 1.00 74.62 97 ARG A N 1
ATOM 734 C CA . ARG A 1 97 ? 0.557 -18.713 -14.647 1.00 74.62 97 ARG A CA 1
ATOM 735 C C . ARG A 1 97 ? -0.441 -17.763 -15.298 1.00 74.62 97 ARG A C 1
ATOM 737 O O . ARG A 1 97 ? -1.275 -17.174 -14.618 1.00 74.62 97 ARG A O 1
ATOM 744 N N . VAL A 1 98 ? -0.332 -17.604 -16.609 1.00 63.91 98 VAL A N 1
ATOM 745 C CA . VAL A 1 98 ? -1.371 -16.966 -17.417 1.00 63.91 98 VAL A CA 1
ATOM 746 C C . VAL A 1 98 ? -2.365 -18.065 -17.796 1.00 63.91 98 VAL A C 1
ATOM 748 O O . VAL A 1 98 ? -1.928 -19.088 -18.328 1.00 63.91 98 VAL A O 1
ATOM 751 N N . PRO A 1 99 ? -3.673 -17.915 -17.521 1.00 61.44 99 PRO A N 1
ATOM 752 C CA . PRO A 1 99 ? -4.669 -18.851 -18.025 1.00 61.44 99 PRO A CA 1
ATOM 753 C C . PRO A 1 99 ? -4.533 -18.961 -19.546 1.00 61.44 99 PRO A C 1
ATOM 755 O O . PRO A 1 99 ? -4.537 -17.950 -20.255 1.00 61.44 99 PRO A O 1
ATOM 758 N N . SER A 1 100 ? -4.369 -20.182 -20.048 1.00 49.84 100 SER A N 1
ATOM 759 C CA . SER A 1 100 ? -4.269 -20.468 -21.478 1.00 49.84 100 SER A CA 1
ATOM 760 C C . SER A 1 100 ? -5.497 -19.911 -22.204 1.00 49.84 100 SER A C 1
ATOM 762 O O . SER A 1 100 ? -6.604 -20.395 -21.983 1.00 49.84 100 SER A O 1
ATOM 764 N N . GLY A 1 101 ? -5.311 -18.883 -23.041 1.00 55.31 101 GLY A N 1
ATOM 765 C CA . GLY A 1 101 ? -6.378 -18.306 -23.873 1.00 55.31 101 GLY A CA 1
ATOM 766 C C . GLY A 1 101 ? -6.482 -16.778 -23.877 1.00 55.31 101 GLY A C 1
ATOM 767 O O . GLY A 1 101 ? -7.208 -16.237 -24.706 1.00 55.31 101 GLY A O 1
ATOM 768 N N . ARG A 1 102 ? -5.750 -16.055 -23.016 1.00 54.59 102 ARG A N 1
ATOM 769 C CA . ARG A 1 102 ? -5.738 -14.580 -23.024 1.00 54.59 102 ARG A CA 1
ATOM 770 C C . ARG A 1 102 ? -4.425 -14.044 -23.602 1.00 54.59 102 ARG A C 1
ATOM 772 O O . ARG A 1 102 ? -3.369 -14.129 -22.984 1.00 54.59 102 ARG A O 1
ATOM 779 N N . SER A 1 103 ? -4.502 -13.515 -24.824 1.00 42.62 103 SER A N 1
ATOM 780 C CA . SER A 1 103 ? -3.418 -12.773 -25.472 1.00 42.62 103 SER A CA 1
ATOM 781 C C . SER A 1 103 ? -3.051 -11.544 -24.630 1.00 42.62 103 SER A C 1
ATOM 783 O O . SER A 1 103 ? -3.908 -10.710 -24.336 1.00 42.62 103 SER A O 1
ATOM 785 N N . LEU A 1 104 ? -1.780 -11.437 -24.230 1.00 50.41 104 LEU A N 1
ATOM 786 C CA . LEU A 1 104 ? -1.238 -10.298 -23.488 1.00 50.41 104 LEU A CA 1
ATOM 787 C C . LEU A 1 104 ? -1.012 -9.100 -24.421 1.00 50.41 104 LEU A C 1
ATOM 789 O O . LEU A 1 104 ? 0.122 -8.711 -24.693 1.00 50.41 104 LEU A O 1
ATOM 793 N N . TRP A 1 105 ? -2.090 -8.465 -24.875 1.00 40.56 105 TRP A N 1
ATOM 794 C CA . TRP A 1 105 ? -2.011 -7.058 -25.260 1.00 40.56 105 TRP A CA 1
ATOM 795 C C . TRP A 1 105 ? -2.036 -6.234 -23.973 1.00 40.56 105 TRP A C 1
ATOM 797 O O . TRP A 1 105 ? -3.095 -5.854 -23.472 1.00 40.56 105 TRP A O 1
ATOM 807 N N . PHE A 1 106 ? -0.857 -5.994 -23.394 1.00 42.56 106 PHE A N 1
ATOM 808 C CA . PHE A 1 106 ? -0.689 -5.089 -22.258 1.00 42.56 106 PHE A CA 1
ATOM 809 C C . PHE A 1 106 ? -0.974 -3.643 -22.690 1.00 42.56 106 PHE A C 1
ATOM 811 O O . PHE A 1 106 ? -0.066 -2.860 -22.941 1.00 42.56 106 PHE A O 1
ATOM 818 N N . ASN A 1 107 ? -2.251 -3.268 -22.747 1.00 38.91 107 ASN A N 1
ATOM 819 C CA . ASN A 1 107 ? -2.660 -1.870 -22.747 1.00 38.91 107 ASN A CA 1
ATOM 820 C C . ASN A 1 107 ? -2.973 -1.455 -21.307 1.00 38.91 107 ASN A C 1
ATOM 822 O O . ASN A 1 107 ? -3.885 -1.983 -20.669 1.00 38.91 107 ASN A O 1
ATOM 8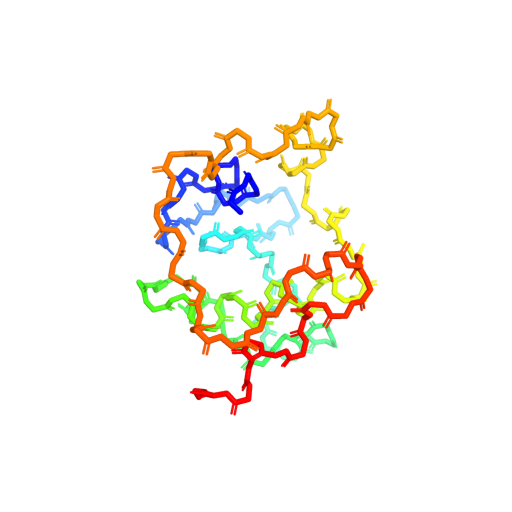26 N N . HIS A 1 108 ? -2.209 -0.479 -20.811 1.00 47.75 108 HIS A N 1
ATOM 827 C CA . HIS A 1 108 ? -2.139 0.015 -19.426 1.00 47.75 108 HIS A CA 1
ATOM 828 C C . HIS A 1 108 ? -3.486 0.434 -18.787 1.00 47.75 108 HIS A C 1
ATOM 830 O O . HIS A 1 108 ? -3.529 0.762 -17.606 1.00 47.75 108 HIS A O 1
ATOM 836 N N . LYS A 1 109 ? -4.595 0.431 -19.539 1.00 43.62 109 LYS A N 1
ATOM 837 C CA . LYS A 1 109 ? -5.901 0.950 -19.109 1.00 43.62 109 LYS A CA 1
ATOM 838 C C . LYS A 1 109 ? -6.916 -0.097 -18.623 1.00 43.62 109 LYS A C 1
ATOM 840 O O . LYS A 1 109 ? -7.838 0.298 -17.923 1.00 43.62 109 LYS A O 1
ATOM 845 N N . ASN A 1 110 ? -6.757 -1.397 -18.911 1.00 44.75 110 ASN A N 1
ATOM 846 C CA . ASN A 1 110 ? -7.855 -2.370 -18.705 1.00 44.75 110 ASN A CA 1
ATOM 847 C C . ASN A 1 110 ? -7.572 -3.559 -17.758 1.00 44.75 110 ASN A C 1
ATOM 849 O O . ASN A 1 110 ? -8.455 -4.379 -17.539 1.00 44.75 110 ASN A O 1
ATOM 853 N N . SER A 1 111 ? -6.395 -3.655 -17.133 1.00 50.75 111 SER A N 1
ATOM 854 C CA . SER A 1 111 ? -5.980 -4.862 -16.380 1.00 50.75 111 SER A CA 1
ATOM 855 C C . SER A 1 111 ? -6.622 -5.053 -14.991 1.00 50.75 111 SER A C 1
ATOM 857 O O . SER A 1 111 ? -6.364 -6.059 -14.335 1.00 50.75 111 SER A O 1
ATOM 859 N N . ILE A 1 112 ? -7.400 -4.094 -14.490 1.00 52.06 112 ILE A N 1
ATOM 860 C CA . ILE A 1 112 ? -7.795 -4.072 -13.071 1.00 52.06 112 ILE A CA 1
ATOM 861 C C . ILE A 1 112 ? -9.130 -4.784 -12.794 1.00 52.06 112 ILE A C 1
ATOM 863 O O . ILE A 1 112 ? -9.317 -5.318 -11.703 1.00 52.06 112 ILE A O 1
ATOM 867 N N . LYS A 1 113 ? -10.045 -4.843 -13.767 1.00 40.22 113 LYS A N 1
ATOM 868 C CA . LYS A 1 113 ? -11.362 -5.475 -13.568 1.00 40.22 113 LYS A CA 1
ATOM 869 C C . LYS A 1 113 ? -11.301 -7.004 -13.472 1.00 40.22 113 LYS A C 1
ATOM 871 O O . LYS A 1 113 ? -12.058 -7.596 -12.719 1.00 40.22 113 LYS A O 1
ATOM 876 N N . GLU A 1 114 ? -10.370 -7.639 -14.174 1.00 42.44 114 GLU A N 1
ATOM 877 C CA . GLU A 1 114 ? -10.413 -9.090 -14.408 1.00 42.44 114 GLU A CA 1
ATOM 878 C C . GLU A 1 114 ? -9.953 -9.962 -13.224 1.00 42.44 114 GLU A C 1
ATOM 880 O O . GLU A 1 114 ? -10.206 -11.165 -13.207 1.00 42.44 114 GLU A O 1
ATOM 885 N N . VAL A 1 115 ? -9.287 -9.374 -12.224 1.00 51.28 115 VAL A N 1
ATOM 886 C CA . VAL A 1 115 ? -8.747 -10.111 -11.064 1.00 51.28 115 VAL A CA 1
ATOM 887 C C . VAL A 1 115 ? -9.816 -10.380 -9.995 1.00 51.28 115 VAL A C 1
ATOM 889 O O . VAL A 1 115 ? -9.645 -11.283 -9.183 1.00 51.28 115 VAL A O 1
ATOM 892 N N . LEU A 1 116 ? -10.923 -9.630 -9.982 1.00 48.94 116 LEU A N 1
ATOM 893 C CA . LEU A 1 116 ? -11.904 -9.676 -8.888 1.00 48.94 116 LEU A CA 1
ATOM 894 C C . LEU A 1 116 ? -13.199 -10.433 -9.201 1.00 48.94 116 LEU A C 1
ATOM 896 O O . LEU A 1 116 ? -13.981 -10.654 -8.286 1.00 48.94 116 LEU A O 1
ATOM 900 N N . GLU A 1 117 ? -13.433 -10.840 -10.448 1.00 41.94 117 GLU A N 1
ATOM 901 C CA . GLU A 1 117 ? -14.684 -11.515 -10.839 1.00 41.94 117 GLU A CA 1
ATOM 902 C C . GLU A 1 117 ? -14.607 -13.05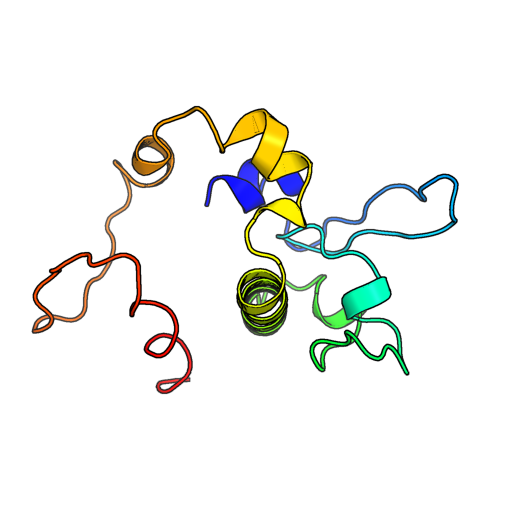3 -10.767 1.00 41.94 117 GLU A C 1
ATOM 904 O O . GLU A 1 117 ? -15.607 -13.718 -11.005 1.00 41.94 117 GLU A O 1
ATOM 909 N N . ASN A 1 118 ? -13.453 -13.634 -10.407 1.00 40.50 118 ASN A N 1
ATOM 910 C CA . ASN A 1 118 ? -13.261 -15.095 -10.346 1.00 40.50 118 ASN A CA 1
ATOM 911 C C . ASN A 1 118 ? -12.934 -15.653 -8.943 1.00 40.50 118 ASN A C 1
ATOM 913 O O . ASN A 1 118 ? -12.525 -16.810 -8.848 1.00 40.50 118 ASN A O 1
ATOM 917 N N . HIS A 1 119 ? -13.119 -14.869 -7.871 1.00 39.59 119 HIS A N 1
ATOM 918 C CA . HIS A 1 119 ? -12.970 -15.324 -6.478 1.00 39.59 119 HIS A CA 1
ATOM 919 C C . HIS A 1 119 ? -13.958 -14.646 -5.525 1.00 39.59 119 HIS A C 1
ATOM 921 O O . HIS A 1 119 ? -13.929 -13.394 -5.427 1.00 39.59 119 HIS A O 1
#

Sequence (119 aa):
VCLAKFASGFNTQALSKSYPDGSHDFGLFQINDKYCRLGSADGCGASCTDLVSDDIVKSAKCALKIFQKEGFKAWPAWKNNCQAIDTSRFIIKCSLRVPSGRSLWFNHKNSIKEVLENH

Foldseek 3Di:
DQQLCQQAVQQQQDKDDQDPVRWIFAGSNRHIQLQAPPPRPNHQPHHRVRSRDPPCPSVVSSVLSCCVVPNCVSGPSCVVGPPPDDPVVVCVPPPDDDPPPDDPPPDVPPPRPPPPPPD

Organism: Trichonephila clavata (NCBI:txid2740835)

pLDDT: mean 86.2, std 19.1, range [38.91, 98.75]